Protein AF-J1ISZ1-F1 (afdb_monomer)

Solvent-accessible surface area (backbone atoms only — not comparable to full-atom values): 3899 Å² total; per-residue (Å²): 129,84,78,81,73,66,83,51,61,44,85,43,70,45,98,84,70,48,82,46,43,28,39,37,62,86,91,57,75,72,42,78,42,53,67,58,88,90,40,70,61,21,52,52,38,45,52,50,45,49,53,50,53,51,51,50,52,54,54,65,72,75,113

Secondary structure (DSSP, 8-state):
-PPPPPTTEEEEE-TTS-EEEEEE-TTS-EEEEPS-TTSHHHHHHHHHHHHHHHHHHHHHH--

Structure (mmCIF, N/CA/C/O backbone):
data_AF-J1ISZ1-F1
#
_entry.id   AF-J1ISZ1-F1
#
loop_
_atom_site.group_PDB
_atom_site.id
_atom_site.type_symbol
_atom_site.label_atom_id
_atom_site.label_alt_id
_atom_site.label_comp_id
_atom_site.label_asym_id
_atom_site.label_entity_id
_atom_site.label_seq_id
_atom_site.pdbx_PDB_ins_code
_atom_site.Cartn_x
_atom_site.Cartn_y
_atom_site.Cartn_z
_atom_site.occupancy
_atom_site.B_iso_or_equiv
_atom_site.auth_seq_id
_atom_site.auth_comp_id
_atom_site.auth_asym_id
_atom_site.auth_atom_id
_atom_site.pdbx_PDB_model_num
ATOM 1 N N . MET A 1 1 ? -17.931 -10.780 -0.711 1.00 60.94 1 MET A N 1
ATOM 2 C C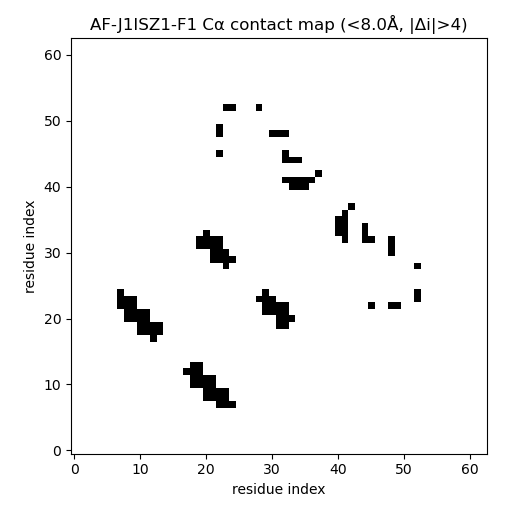A . MET A 1 1 ? -16.600 -11.032 -1.310 1.00 60.94 1 MET A CA 1
ATOM 3 C C . MET A 1 1 ? -15.585 -10.093 -0.670 1.00 60.94 1 MET A C 1
ATOM 5 O O . MET A 1 1 ? -15.877 -8.901 -0.608 1.00 60.94 1 MET A O 1
ATOM 9 N N . PRO A 1 2 ? -14.439 -10.572 -0.156 1.00 65.19 2 PRO A N 1
ATOM 10 C CA . PRO A 1 2 ? -13.388 -9.664 0.282 1.00 65.19 2 PRO A CA 1
ATOM 11 C C . PRO A 1 2 ? -12.908 -8.865 -0.931 1.00 65.19 2 PRO A C 1
ATOM 13 O O . PRO A 1 2 ? -12.594 -9.451 -1.966 1.00 65.19 2 PRO A O 1
ATOM 16 N N . LYS A 1 3 ? -12.881 -7.532 -0.823 1.00 65.81 3 LYS A N 1
ATOM 17 C CA . LYS A 1 3 ? -12.309 -6.677 -1.871 1.00 65.81 3 LYS A CA 1
ATOM 18 C C . LYS A 1 3 ? -10.887 -7.172 -2.178 1.00 65.81 3 LYS A C 1
ATOM 20 O O . LYS A 1 3 ? -10.112 -7.328 -1.224 1.00 65.81 3 LYS A O 1
ATOM 25 N N . PRO A 1 4 ? -10.545 -7.445 -3.452 1.00 73.81 4 PRO A N 1
ATOM 26 C CA . PRO A 1 4 ? -9.205 -7.884 -3.798 1.00 73.81 4 PRO A CA 1
ATOM 27 C C . PRO A 1 4 ? -8.212 -6.836 -3.306 1.00 73.81 4 PRO A C 1
ATOM 29 O O . PRO A 1 4 ? -8.383 -5.635 -3.527 1.00 73.81 4 PRO A O 1
ATOM 32 N N . ARG A 1 5 ? -7.207 -7.292 -2.557 1.00 80.12 5 ARG A N 1
ATOM 33 C CA . ARG A 1 5 ? -6.149 -6.405 -2.080 1.00 80.12 5 ARG A CA 1
ATOM 34 C C . ARG A 1 5 ? -5.381 -5.898 -3.302 1.00 80.12 5 ARG A C 1
ATOM 36 O O . ARG A 1 5 ? -5.114 -6.707 -4.193 1.00 80.12 5 ARG A O 1
ATOM 43 N N . PRO A 1 6 ? -5.007 -4.607 -3.342 1.00 84.62 6 PRO A N 1
ATOM 44 C CA . PRO A 1 6 ? -4.147 -4.096 -4.397 1.00 84.62 6 PRO A CA 1
ATOM 45 C C . PRO A 1 6 ? -2.897 -4.978 -4.560 1.00 84.62 6 PRO A C 1
ATOM 47 O O . PRO A 1 6 ? -2.368 -5.477 -3.558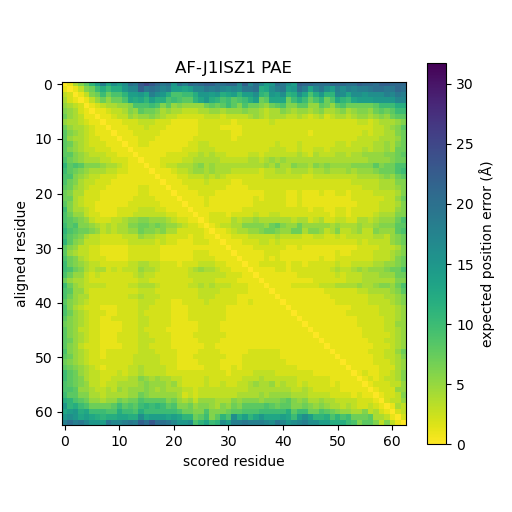 1.00 84.62 6 PRO A O 1
ATOM 50 N N . PRO A 1 7 ? -2.416 -5.200 -5.793 1.00 90.69 7 PRO A N 1
ATOM 51 C CA . PRO A 1 7 ? -1.274 -6.069 -6.043 1.00 90.69 7 PRO A CA 1
ATOM 52 C C . PRO A 1 7 ? -0.036 -5.585 -5.283 1.00 90.69 7 PRO A C 1
ATOM 54 O O . PRO A 1 7 ? 0.138 -4.388 -5.042 1.00 90.69 7 PRO A O 1
ATOM 57 N N . HIS A 1 8 ? 0.831 -6.526 -4.899 1.00 94.88 8 HIS A N 1
ATOM 58 C CA . HIS A 1 8 ? 2.095 -6.261 -4.187 1.00 94.88 8 HIS A CA 1
ATOM 59 C C . HIS A 1 8 ? 1.947 -5.618 -2.802 1.00 94.88 8 HIS A C 1
ATOM 61 O O . HIS A 1 8 ? 2.954 -5.303 -2.161 1.00 94.88 8 HIS A O 1
ATOM 67 N N . LEU A 1 9 ? 0.714 -5.439 -2.323 1.00 95.69 9 LEU A N 1
ATOM 68 C CA . LEU A 1 9 ? 0.444 -4.871 -1.020 1.00 95.69 9 LEU A CA 1
ATOM 69 C C . LEU A 1 9 ? 0.575 -5.936 0.070 1.00 95.69 9 LEU A C 1
ATOM 71 O O . LEU A 1 9 ? -0.147 -6.933 0.095 1.00 95.69 9 LEU A O 1
ATOM 75 N N . VAL A 1 10 ? 1.470 -5.686 1.019 1.00 95.25 10 VAL A N 1
ATOM 76 C CA . VAL A 1 10 ? 1.748 -6.576 2.145 1.00 95.25 10 VAL A CA 1
ATOM 77 C C . VAL A 1 10 ? 1.320 -5.900 3.440 1.00 95.25 10 VAL A C 1
ATOM 79 O O . VAL A 1 10 ? 1.849 -4.849 3.809 1.00 95.25 10 VAL A O 1
ATOM 82 N N . LYS A 1 11 ? 0.388 -6.536 4.1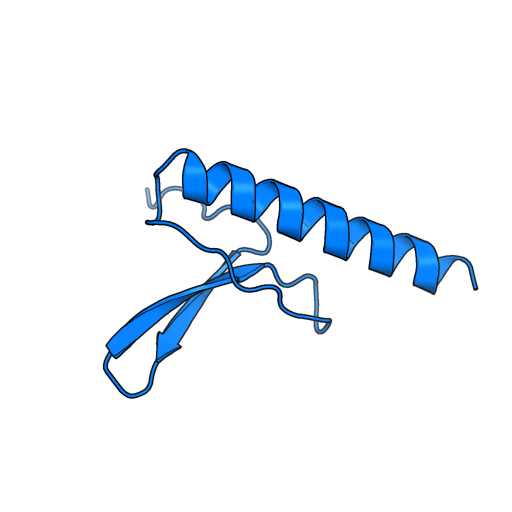54 1.00 95.06 11 LYS A N 1
ATOM 83 C CA . LYS A 1 11 ? 0.026 -6.174 5.528 1.00 95.06 11 LYS A CA 1
ATOM 84 C C . LYS A 1 11 ? 1.000 -6.842 6.492 1.00 95.06 11 LYS A C 1
ATOM 86 O O . LYS A 1 11 ? 1.186 -8.052 6.427 1.00 95.06 11 LYS A O 1
ATOM 91 N N . GLN A 1 12 ? 1.567 -6.073 7.409 1.00 96.12 12 GLN A N 1
ATOM 92 C CA . GLN A 1 12 ? 2.364 -6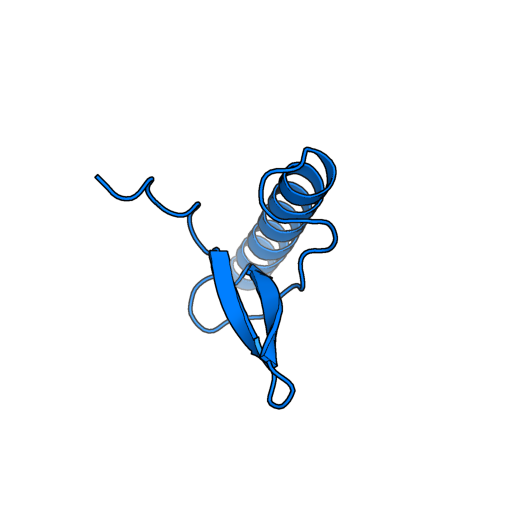.582 8.517 1.00 96.12 12 GLN A CA 1
ATOM 93 C C . GLN A 1 12 ? 1.775 -6.080 9.833 1.00 96.12 12 GLN A C 1
ATOM 95 O O . GLN A 1 12 ? 1.390 -4.918 9.948 1.00 96.12 12 GLN A O 1
ATOM 100 N N . ILE A 1 13 ? 1.707 -6.963 10.822 1.00 97.25 13 ILE A N 1
ATOM 101 C CA . ILE A 1 13 ? 1.397 -6.604 12.205 1.00 97.25 13 ILE A 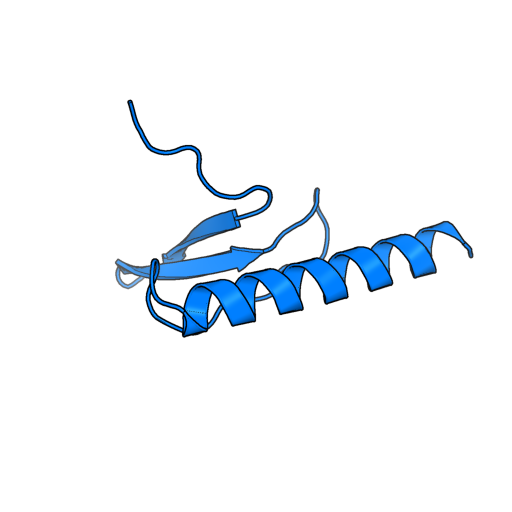CA 1
ATOM 102 C C . ILE A 1 13 ? 2.734 -6.603 12.944 1.00 97.25 13 ILE A C 1
ATOM 104 O O . ILE A 1 13 ? 3.494 -7.565 12.843 1.00 97.25 13 ILE A O 1
ATOM 108 N N . THR A 1 14 ? 3.081 -5.495 13.595 1.00 95.94 14 THR A N 1
ATOM 109 C CA . THR A 1 14 ? 4.313 -5.420 14.391 1.00 95.94 14 THR A CA 1
ATOM 110 C C . THR A 1 14 ? 4.170 -6.232 15.675 1.00 95.94 14 THR A C 1
ATOM 112 O O . THR A 1 14 ? 3.061 -6.568 16.083 1.00 95.94 14 THR A O 1
ATOM 115 N N . GLN A 1 15 ? 5.284 -6.477 16.368 1.00 97.06 15 GLN A N 1
ATOM 116 C CA . GLN A 1 15 ? 5.273 -7.148 17.675 1.00 97.06 15 GLN A CA 1
ATOM 117 C C . GLN A 1 15 ? 4.353 -6.468 18.709 1.00 97.06 15 GLN A C 1
ATOM 119 O O . GLN A 1 15 ? 3.829 -7.125 19.595 1.00 97.06 15 GLN A O 1
ATOM 124 N N . HIS A 1 16 ? 4.118 -5.157 18.569 1.00 96.75 16 HIS A N 1
ATOM 125 C CA . HIS A 1 16 ? 3.232 -4.370 19.436 1.00 96.75 16 HIS A CA 1
ATOM 126 C C . HIS A 1 16 ? 1.820 -4.189 18.848 1.00 96.75 16 HIS A C 1
ATOM 128 O O . HIS A 1 16 ? 1.125 -3.238 19.193 1.00 96.75 16 HIS A O 1
ATOM 134 N N . GLY A 1 17 ? 1.413 -5.026 17.890 1.00 96.12 17 GLY A N 1
ATOM 135 C CA . GLY A 1 17 ? 0.062 -5.015 17.321 1.00 96.12 17 GLY A CA 1
ATOM 136 C C . GLY A 1 17 ? -0.232 -3.891 16.320 1.00 96.12 17 GLY A C 1
ATOM 137 O O . GLY A 1 17 ? -1.353 -3.796 15.823 1.00 96.12 17 GLY A O 1
ATOM 138 N N . LYS A 1 18 ? 0.744 -3.041 15.966 1.00 95.31 18 LYS A N 1
ATOM 139 C CA . LYS A 1 18 ? 0.517 -1.954 14.997 1.00 95.31 18 LYS A CA 1
ATOM 140 C C . LYS A 1 18 ? 0.442 -2.509 13.576 1.00 95.31 18 LYS A C 1
ATOM 142 O O . LYS A 1 18 ? 1.300 -3.288 13.164 1.00 95.31 18 LYS A O 1
ATOM 147 N N . ILE A 1 19 ? -0.545 -2.061 12.801 1.00 96.19 19 ILE A N 1
ATOM 148 C CA . ILE A 1 19 ? -0.661 -2.407 11.380 1.00 96.19 19 ILE A CA 1
ATOM 149 C C . ILE A 1 19 ? 0.259 -1.497 10.567 1.00 96.19 19 ILE A C 1
ATOM 151 O O . ILE A 1 19 ? 0.172 -0.273 10.645 1.00 96.19 19 ILE A O 1
ATOM 155 N N . VAL A 1 20 ? 1.119 -2.104 9.756 1.00 96.69 20 VAL A N 1
ATOM 156 C CA . VAL A 1 20 ? 2.001 -1.417 8.813 1.00 96.69 20 VAL A CA 1
ATOM 157 C C . VAL A 1 20 ? 1.826 -2.028 7.431 1.00 96.69 20 VAL A C 1
ATOM 159 O O . VAL A 1 20 ? 1.687 -3.243 7.281 1.00 96.69 20 VAL A O 1
ATOM 162 N N . TRP A 1 21 ? 1.849 -1.174 6.416 1.00 97.44 21 TRP A N 1
ATOM 163 C CA . TRP A 1 21 ? 1.692 -1.571 5.027 1.00 97.44 21 TRP A CA 1
ATOM 164 C C . TRP A 1 21 ? 2.987 -1.373 4.254 1.00 97.44 21 TRP A C 1
ATOM 166 O O . TRP A 1 21 ? 3.714 -0.401 4.466 1.00 97.44 21 TRP A O 1
ATOM 176 N N . TYR A 1 22 ? 3.261 -2.304 3.348 1.00 97.88 22 TYR A N 1
ATOM 177 C CA . TYR A 1 22 ? 4.417 -2.263 2.465 1.00 97.88 22 TYR A CA 1
ATOM 178 C C . TYR A 1 22 ? 4.013 -2.584 1.032 1.00 97.88 22 TYR A C 1
ATOM 180 O O . TYR A 1 22 ? 3.113 -3.394 0.815 1.00 97.88 22 TYR A O 1
ATOM 188 N N . VAL A 1 23 ? 4.750 -2.035 0.071 1.00 97.62 23 VAL A N 1
ATOM 189 C CA . VAL A 1 23 ? 4.818 -2.576 -1.291 1.00 97.62 23 VAL A CA 1
ATOM 190 C C . VAL A 1 23 ? 6.042 -3.483 -1.394 1.00 97.62 23 VAL A C 1
ATOM 192 O O . VAL A 1 23 ? 7.132 -3.104 -0.954 1.00 97.62 23 VAL A O 1
ATOM 195 N N . ARG A 1 24 ? 5.868 -4.683 -1.960 1.00 96.56 24 ARG A N 1
ATOM 196 C CA . ARG A 1 24 ? 6.961 -5.613 -2.284 1.00 96.56 24 ARG A CA 1
ATOM 197 C C . ARG A 1 24 ? 6.683 -6.350 -3.590 1.00 96.56 24 ARG A C 1
ATOM 199 O O . ARG A 1 24 ? 5.648 -7.000 -3.722 1.00 96.56 24 ARG A O 1
ATOM 206 N N . ILE A 1 25 ? 7.638 -6.312 -4.515 1.00 94.31 25 ILE A N 1
ATOM 207 C CA . ILE A 1 25 ? 7.590 -7.091 -5.758 1.00 94.31 25 ILE A CA 1
ATOM 208 C C . ILE A 1 25 ? 8.522 -8.302 -5.613 1.00 94.31 25 ILE A C 1
ATOM 210 O O . ILE A 1 25 ? 9.714 -8.148 -5.339 1.00 94.31 25 ILE A O 1
ATOM 214 N N . GLY A 1 26 ? 7.969 -9.511 -5.759 1.00 90.19 26 GLY A N 1
ATOM 215 C CA . GLY A 1 26 ? 8.698 -10.769 -5.563 1.00 90.19 26 GLY A CA 1
ATOM 216 C C . GLY A 1 26 ? 9.385 -10.848 -4.194 1.00 90.19 26 GLY A C 1
ATOM 217 O O . GLY A 1 26 ? 8.804 -10.492 -3.165 1.00 90.19 26 GLY A O 1
ATOM 218 N N . HIS A 1 27 ? 10.652 -11.269 -4.189 1.00 88.44 27 HIS A N 1
ATOM 219 C CA . HIS A 1 27 ? 11.492 -11.322 -2.987 1.00 88.44 27 HIS A CA 1
ATOM 220 C C . HIS A 1 27 ? 12.336 -10.055 -2.764 1.00 88.44 27 HIS A C 1
ATOM 222 O O . HIS A 1 27 ? 13.133 -10.022 -1.828 1.00 88.44 27 HIS A O 1
ATOM 228 N N . GLY A 1 28 ? 12.126 -9.000 -3.555 1.00 86.81 28 GLY A N 1
ATOM 229 C CA . GLY A 1 28 ? 12.951 -7.793 -3.544 1.00 86.81 28 GLY A CA 1
ATOM 230 C C . GLY A 1 28 ? 12.694 -6.827 -2.382 1.00 86.81 28 GLY A C 1
ATOM 231 O O . GLY A 1 28 ? 12.030 -7.155 -1.387 1.00 86.81 28 GLY A O 1
ATOM 232 N N . LYS A 1 29 ? 13.230 -5.609 -2.553 1.00 93.69 29 LYS A N 1
ATOM 233 C CA . LYS A 1 29 ? 13.109 -4.464 -1.635 1.00 93.69 29 LYS A CA 1
ATOM 234 C C . LYS A 1 29 ? 11.647 -4.230 -1.234 1.00 93.69 29 LYS A C 1
ATOM 236 O O . LYS A 1 29 ? 10.723 -4.385 -2.034 1.00 93.69 29 LYS A O 1
ATOM 241 N N . ARG A 1 30 ? 11.449 -3.833 0.026 1.00 96.62 30 ARG A N 1
ATOM 242 C CA . ARG A 1 30 ? 10.151 -3.424 0.581 1.00 96.62 30 ARG A CA 1
ATOM 243 C C . ARG A 1 30 ? 10.161 -1.919 0.811 1.00 96.62 30 ARG A C 1
ATOM 245 O O . ARG A 1 30 ? 11.096 -1.413 1.423 1.00 96.62 30 ARG A O 1
ATOM 252 N N . ILE A 1 31 ? 9.109 -1.227 0.386 1.00 98.00 31 ILE A N 1
ATOM 253 C CA . ILE A 1 31 ? 8.899 0.195 0.695 1.00 98.00 31 ILE A CA 1
ATOM 254 C C . ILE A 1 31 ? 7.695 0.311 1.622 1.00 98.00 31 ILE A C 1
ATOM 256 O O . ILE A 1 31 ? 6.644 -0.268 1.350 1.00 98.00 31 ILE A O 1
ATOM 260 N N . ARG A 1 32 ? 7.857 1.019 2.745 1.00 97.56 32 ARG A N 1
ATOM 261 C CA . ARG A 1 32 ? 6.782 1.253 3.71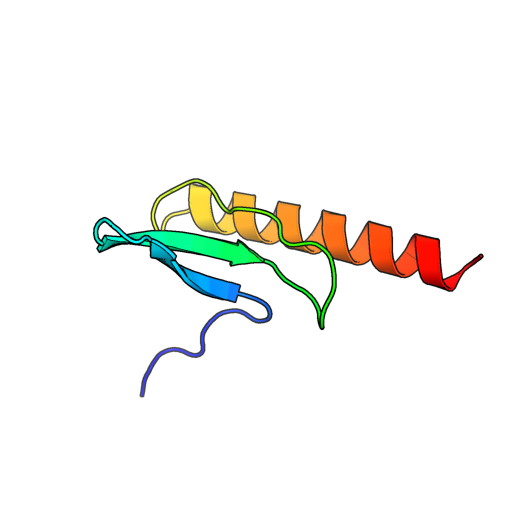7 1.00 97.56 32 ARG A CA 1
ATOM 262 C C . ARG A 1 32 ? 5.828 2.323 3.191 1.00 97.56 32 ARG A C 1
ATOM 264 O O . ARG A 1 32 ? 6.276 3.402 2.824 1.00 97.56 32 ARG A O 1
ATOM 271 N N . ILE A 1 33 ? 4.530 2.047 3.237 1.00 97.75 33 ILE A N 1
ATOM 272 C CA . ILE A 1 33 ? 3.474 2.992 2.862 1.00 97.75 33 ILE A CA 1
ATOM 273 C C . ILE A 1 33 ? 3.082 3.800 4.100 1.00 97.75 33 ILE A C 1
ATOM 275 O O . ILE A 1 33 ? 2.845 3.232 5.173 1.00 97.75 33 ILE A O 1
ATOM 279 N N . ARG A 1 34 ? 3.049 5.126 3.954 1.00 94.75 34 ARG A N 1
ATOM 280 C CA . ARG A 1 34 ? 2.538 6.059 4.965 1.00 94.75 34 ARG A CA 1
ATOM 281 C C . ARG A 1 34 ? 1.059 6.364 4.703 1.00 94.75 34 ARG A C 1
ATOM 283 O O . ARG A 1 34 ? 0.557 6.108 3.612 1.00 94.75 34 ARG A O 1
ATOM 290 N N . GLY A 1 35 ? 0.377 6.878 5.719 1.00 93.75 35 GLY A N 1
ATOM 291 C CA . GLY A 1 35 ? -1.056 7.151 5.672 1.00 93.75 35 GLY A CA 1
ATOM 292 C C . GLY A 1 35 ? -1.933 5.971 6.100 1.00 93.75 35 GLY A C 1
ATOM 293 O O . GLY A 1 35 ? -1.492 4.823 6.233 1.00 93.75 35 GLY A O 1
ATOM 294 N N . THR A 1 36 ? -3.201 6.279 6.352 1.00 94.75 36 THR A N 1
ATOM 295 C CA . THR A 1 36 ? -4.215 5.314 6.795 1.00 94.75 36 THR A CA 1
ATOM 296 C C . THR A 1 36 ? -4.770 4.530 5.610 1.00 94.75 36 THR A C 1
ATOM 298 O O . THR A 1 36 ? -5.145 5.101 4.594 1.00 94.75 36 THR A O 1
ATOM 301 N N . TYR A 1 37 ? -4.872 3.205 5.733 1.00 92.50 37 TYR A N 1
ATOM 302 C CA . TYR A 1 37 ? -5.414 2.363 4.662 1.00 92.50 37 TYR A CA 1
ATOM 303 C C . TYR A 1 37 ? -6.796 2.844 4.196 1.00 92.50 37 TYR A C 1
ATOM 305 O O . TYR A 1 37 ? -7.704 3.004 5.007 1.00 92.50 37 TYR A O 1
ATOM 313 N N . GLY A 1 38 ? -6.951 3.022 2.883 1.00 90.81 38 GLY A N 1
ATOM 314 C CA . GLY A 1 38 ? -8.194 3.493 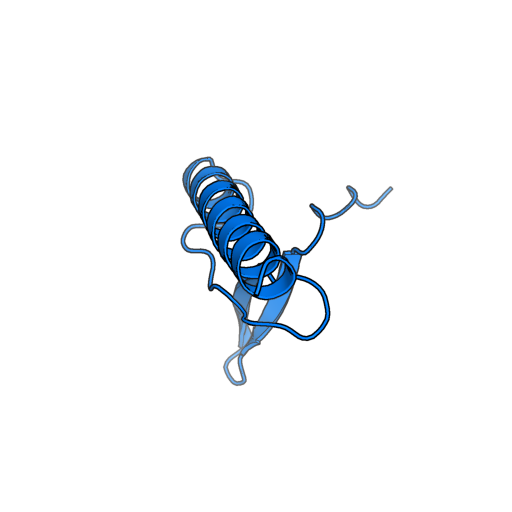2.268 1.00 90.81 38 GLY A CA 1
ATOM 315 C C . GLY A 1 38 ? -8.303 5.013 2.110 1.00 90.81 38 GLY A C 1
ATOM 316 O O . GLY A 1 38 ? -9.283 5.464 1.526 1.00 90.81 38 GLY A O 1
ATOM 317 N N . THR A 1 39 ? -7.323 5.799 2.571 1.00 96.00 39 THR A N 1
ATOM 318 C CA . THR A 1 39 ? -7.270 7.246 2.303 1.00 96.00 39 THR A CA 1
ATOM 319 C C . THR A 1 39 ? -6.534 7.562 1.002 1.00 96.00 39 THR A C 1
ATOM 321 O O . THR A 1 39 ? -5.776 6.741 0.480 1.00 96.00 39 THR A O 1
ATOM 324 N N . GLN A 1 40 ? -6.722 8.784 0.497 1.00 95.94 40 GLN A N 1
ATOM 325 C CA . GLN A 1 40 ? -6.006 9.274 -0.683 1.00 95.94 40 GLN A CA 1
ATOM 326 C C . GLN A 1 40 ? -4.486 9.279 -0.464 1.00 95.94 40 GLN A C 1
ATOM 328 O O . GLN A 1 40 ? -3.751 8.754 -1.292 1.00 95.94 40 GLN A O 1
ATOM 333 N N . GLU A 1 41 ? -4.028 9.746 0.702 1.00 97.06 41 GLU A N 1
ATOM 334 C CA . GLU A 1 41 ? -2.610 9.720 1.082 1.00 97.06 41 GLU A CA 1
ATOM 335 C C . GLU A 1 41 ? -2.014 8.310 0.951 1.00 97.06 41 GLU A C 1
ATOM 337 O O . GLU A 1 41 ? -0.924 8.132 0.403 1.00 97.06 41 GLU A O 1
ATOM 342 N N . PHE A 1 42 ? -2.740 7.288 1.412 1.00 96.50 42 PHE A N 1
ATOM 343 C CA . PHE A 1 42 ? -2.297 5.903 1.295 1.00 96.50 42 PHE A CA 1
ATOM 344 C C . PHE A 1 42 ? -2.200 5.453 -0.162 1.00 96.50 42 PHE A C 1
ATOM 346 O O . PHE A 1 42 ? -1.235 4.788 -0.541 1.00 96.50 42 PHE A O 1
ATOM 353 N N . VAL A 1 43 ? -3.192 5.810 -0.982 1.00 96.06 43 VAL A N 1
ATOM 354 C CA . VAL A 1 43 ? -3.213 5.489 -2.415 1.00 96.06 43 VAL A CA 1
ATOM 355 C C . VAL A 1 43 ? -2.037 6.144 -3.139 1.00 96.06 43 VAL A C 1
ATOM 357 O O . VAL A 1 43 ? -1.388 5.485 -3.953 1.00 96.06 43 VAL A O 1
ATOM 360 N N . ASP A 1 44 ? -1.719 7.393 -2.818 1.00 97.75 44 ASP A N 1
ATOM 361 C CA . ASP A 1 44 ? -0.619 8.130 -3.443 1.00 97.75 44 ASP A CA 1
ATOM 362 C C . ASP A 1 44 ? 0.734 7.535 -3.049 1.00 97.75 44 ASP A C 1
ATOM 364 O O . ASP A 1 44 ? 1.558 7.222 -3.910 1.00 97.75 44 ASP A O 1
ATOM 368 N N . ASN A 1 45 ? 0.932 7.254 -1.757 1.00 98.06 45 ASN A N 1
ATOM 369 C CA . ASN A 1 45 ? 2.142 6.589 -1.272 1.00 98.06 45 ASN A CA 1
ATOM 370 C C . ASN A 1 45 ? 2.302 5.182 -1.873 1.00 98.06 45 ASN A C 1
ATOM 372 O O . ASN A 1 45 ? 3.412 4.777 -2.221 1.00 98.06 45 ASN A O 1
ATOM 376 N N . TYR A 1 46 ? 1.204 4.435 -2.023 1.00 97.50 46 TYR A N 1
ATOM 377 C CA . TYR A 1 46 ? 1.199 3.122 -2.668 1.00 97.50 46 TYR A CA 1
ATOM 378 C C . TYR A 1 46 ? 1.651 3.200 -4.132 1.00 97.50 46 TYR A C 1
ATOM 380 O O . TYR A 1 46 ? 2.527 2.436 -4.544 1.00 97.50 46 TYR A O 1
ATOM 388 N N . LYS A 1 47 ? 1.087 4.132 -4.911 1.00 97.12 47 LYS A N 1
ATOM 389 C CA . LYS A 1 47 ? 1.435 4.322 -6.327 1.00 97.12 47 LYS A CA 1
ATOM 390 C C . LYS A 1 47 ? 2.897 4.734 -6.498 1.00 97.12 47 LYS A C 1
ATOM 392 O O . LYS A 1 47 ? 3.589 4.147 -7.328 1.00 97.12 47 LYS A O 1
ATOM 397 N N . SER A 1 48 ? 3.383 5.669 -5.682 1.00 97.88 48 SER A N 1
ATOM 398 C CA . SER A 1 48 ? 4.784 6.108 -5.710 1.00 97.88 48 SER A CA 1
ATOM 399 C C . SER A 1 48 ? 5.748 4.967 -5.379 1.00 97.88 48 SER A C 1
ATOM 401 O O . SER A 1 48 ? 6.713 4.739 -6.107 1.00 97.88 48 SER A O 1
ATOM 403 N N . ALA A 1 49 ? 5.451 4.180 -4.340 1.00 97.75 49 ALA A N 1
ATOM 404 C CA . ALA A 1 49 ? 6.264 3.025 -3.963 1.00 97.75 49 ALA A CA 1
ATOM 405 C C . ALA A 1 49 ? 6.297 1.941 -5.056 1.00 97.75 49 ALA A C 1
ATOM 407 O O . ALA A 1 49 ? 7.340 1.332 -5.301 1.00 97.75 49 ALA A O 1
ATOM 408 N N . LEU A 1 50 ? 5.169 1.696 -5.731 1.00 96.62 50 LEU A N 1
ATOM 409 C CA . LEU A 1 50 ? 5.124 0.791 -6.880 1.00 96.62 50 LEU A CA 1
ATOM 410 C C . LEU A 1 50 ? 5.990 1.286 -8.038 1.00 96.62 50 LEU A C 1
ATOM 412 O O . LEU A 1 50 ? 6.758 0.498 -8.588 1.00 96.62 50 LEU A O 1
ATOM 416 N N . ALA A 1 51 ? 5.866 2.563 -8.402 1.00 96.31 51 ALA A N 1
ATOM 417 C CA . ALA A 1 51 ? 6.630 3.153 -9.494 1.00 96.31 51 ALA A CA 1
ATOM 418 C C . ALA A 1 51 ? 8.140 3.087 -9.219 1.00 96.31 51 ALA A C 1
ATOM 420 O O . ALA A 1 51 ? 8.902 2.683 -10.097 1.00 96.31 51 ALA A O 1
ATOM 421 N N . GLU A 1 52 ? 8.564 3.383 -7.985 1.00 96.62 52 GLU A N 1
ATOM 422 C CA . GLU A 1 52 ? 9.967 3.276 -7.571 1.00 96.62 52 GLU A CA 1
ATOM 423 C C . GLU A 1 52 ? 10.489 1.841 -7.725 1.00 96.62 52 GLU A C 1
ATOM 425 O O . GLU A 1 52 ? 11.504 1.616 -8.385 1.00 96.62 52 GLU A O 1
ATOM 430 N N . LEU A 1 53 ? 9.786 0.843 -7.172 1.00 95.62 53 LEU A N 1
ATOM 431 C CA . LEU A 1 53 ? 10.233 -0.551 -7.267 1.00 95.62 53 LEU A CA 1
ATOM 432 C C . LEU A 1 53 ? 10.238 -1.066 -8.709 1.00 95.62 53 LEU A C 1
ATOM 434 O O . LEU A 1 53 ? 11.141 -1.811 -9.083 1.00 95.62 53 LEU A O 1
ATOM 438 N N . GLN A 1 54 ? 9.264 -0.669 -9.531 1.00 93.88 54 GLN A N 1
ATOM 439 C CA . GLN A 1 54 ? 9.258 -1.015 -10.951 1.00 93.88 54 GLN A CA 1
ATOM 440 C C . GLN A 1 54 ? 10.435 -0.376 -11.696 1.00 93.88 54 GLN A C 1
ATOM 442 O O . GLN A 1 54 ? 11.052 -1.048 -12.520 1.00 93.88 54 GLN A O 1
ATOM 447 N N . GLY A 1 55 ? 10.774 0.881 -11.394 1.00 93.38 55 GLY A N 1
ATOM 448 C CA . GLY A 1 55 ? 11.946 1.558 -11.950 1.00 93.38 55 GLY A CA 1
ATOM 449 C C . GLY A 1 55 ? 13.249 0.846 -11.590 1.00 93.38 55 GLY A C 1
ATOM 450 O O . GLY A 1 55 ? 14.065 0.579 -12.470 1.00 93.38 55 GLY A O 1
ATOM 451 N N . ILE A 1 56 ? 13.401 0.443 -10.323 1.00 89.94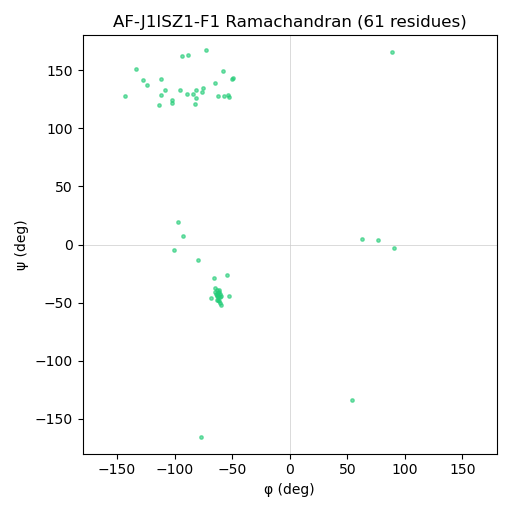 56 ILE A N 1
ATOM 452 C CA . ILE A 1 56 ? 14.565 -0.322 -9.853 1.00 89.94 56 ILE A CA 1
ATOM 453 C C . ILE A 1 56 ? 14.672 -1.658 -10.597 1.00 89.94 56 ILE A C 1
ATOM 455 O O . ILE A 1 56 ? 15.724 -1.963 -11.146 1.00 89.94 56 ILE A O 1
ATOM 459 N N . ILE A 1 57 ? 13.585 -2.435 -10.676 1.00 88.50 57 ILE A N 1
ATOM 460 C CA . ILE A 1 57 ? 13.592 -3.747 -11.349 1.00 88.50 57 ILE A CA 1
ATOM 461 C C . ILE A 1 57 ? 13.933 -3.611 -12.833 1.00 88.50 57 ILE A C 1
ATOM 463 O O . ILE A 1 57 ? 14.684 -4.427 -13.364 1.00 88.50 57 ILE A O 1
ATOM 467 N N . ARG A 1 58 ? 13.389 -2.591 -13.509 1.00 89.94 58 ARG A N 1
ATOM 468 C CA . ARG A 1 58 ? 13.706 -2.323 -14.918 1.00 89.94 58 ARG A CA 1
ATOM 469 C C . ARG A 1 58 ? 15.183 -1.986 -15.098 1.00 89.94 58 ARG A C 1
ATOM 471 O O . ARG A 1 58 ? 15.792 -2.529 -16.007 1.00 89.94 58 ARG A O 1
ATOM 478 N N . SER A 1 59 ? 15.751 -1.159 -14.220 1.00 86.81 59 SER A N 1
ATOM 479 C CA . SER A 1 59 ? 17.176 -0.809 -14.247 1.00 86.81 59 SER A CA 1
ATOM 480 C C . SER A 1 59 ? 18.071 -2.037 -14.038 1.00 86.81 59 SER A C 1
ATOM 482 O O . SER A 1 59 ? 18.955 -2.300 -14.843 1.00 86.81 59 SER A O 1
ATOM 484 N N . THR A 1 60 ? 17.779 -2.863 -13.028 1.00 82.56 60 THR A N 1
ATOM 485 C CA . THR A 1 60 ? 18.566 -4.075 -12.736 1.00 82.56 60 THR A CA 1
ATOM 486 C C . THR A 1 60 ? 18.483 -5.130 -13.839 1.00 82.56 60 THR A C 1
ATOM 488 O O . THR A 1 60 ? 19.416 -5.899 -14.003 1.00 82.56 60 THR A O 1
ATOM 491 N N . LYS A 1 61 ? 17.380 -5.197 -14.591 1.00 78.31 61 LYS A N 1
ATOM 492 C CA . LYS A 1 61 ? 17.213 -6.179 -15.674 1.00 78.31 61 LYS A CA 1
ATOM 493 C C . LYS A 1 61 ? 17.927 -5.780 -16.977 1.00 78.31 61 LYS A C 1
ATOM 495 O O . LYS A 1 61 ? 18.012 -6.601 -17.882 1.00 78.31 61 LYS A O 1
ATOM 500 N N . LEU A 1 62 ? 18.366 -4.526 -17.095 1.00 72.81 62 LEU A N 1
ATOM 501 C CA . LEU A 1 62 ? 19.020 -3.976 -18.287 1.00 72.81 62 LEU A CA 1
ATOM 502 C C . LEU A 1 62 ? 20.555 -3.903 -18.169 1.00 72.81 62 LEU A C 1
ATOM 504 O O . LEU A 1 62 ? 21.201 -3.531 -19.146 1.00 72.81 62 LEU A O 1
ATOM 508 N N . MET A 1 63 ? 21.119 -4.237 -17.003 1.00 60.38 63 MET A N 1
ATOM 509 C CA . MET A 1 63 ? 22.557 -4.454 -16.780 1.00 60.38 63 MET A CA 1
ATOM 510 C C . MET A 1 63 ? 22.879 -5.943 -16.863 1.00 60.38 63 MET A C 1
ATOM 512 O O . MET A 1 63 ? 23.967 -6.262 -17.385 1.00 60.38 63 MET A O 1
#

Mean predicted aligned error: 3.97 Å

Nearest PDB structures (foldseek):
  2w9j-assembly1_A  TM=4.808E-01  e=3.621E+00  Schizosaccharomyces pombe
  7yz4-assembly1_A  TM=4.875E-01  e=4.993E+00  Mus musculus
  6l0v-assembly1_A  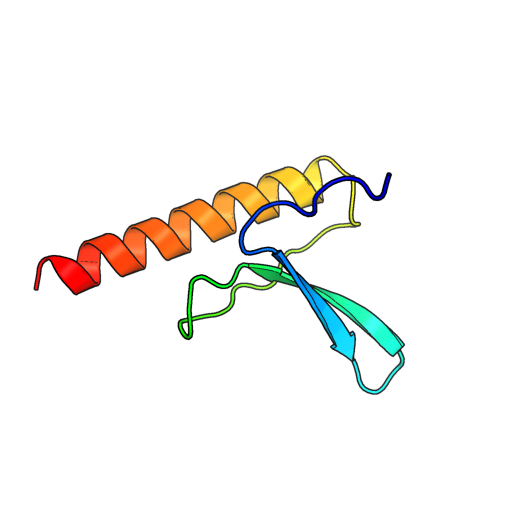TM=3.933E-01  e=3.862E+00  Arabidopsis thaliana
  3r7w-assembly1_B  TM=3.995E-01  e=8.902E+00  Saccharomyces cerevisiae

Sequence (63 aa):
MPKPRPPHLVKQITQHGKIVWYVRIGHGKRIRIRGTYGTQEFVDNYKSALAELQGIIRSTKLM

Foldseek 3Di:
DPDDDPPQWDWDQDPVRDTWIWRDDDPDDIDTADDDPPDPSRVVSNVVRVVVVVVVVVVVVVD

pLDDT: mean 91.4, std 9.31, range [60.38, 98.06]

Radius of gyration: 12.9 Å; Cα contacts (8 Å, |Δi|>4): 63; chains: 1; bounding box: 39×21×38 Å